Protein AF-A0A9E6DT79-F1 (afdb_monomer)

Sequence (118 aa):
MSLIQGATGDWEIVMGLEIHAQISSKSKLMSGSSTEFGAEPNTQVSLVDAAMPGMLPVVNEFCYEQAVLTGLGLNAEINFQKRRQTECALLFVIRTYQPHDRHRGCPPSIIVAPQTAT

Radius of gyration: 19.31 Å; Cα contacts (8 Å, |Δi|>4): 151; chains: 1; bounding box: 50×31×51 Å

Mean predicted aligned error: 11.09 Å

Foldseek 3Di:
DDFDQDPVGTDDDDDKDWDFDDDPDQAAAFDRFGPDPDDDPPPRDDCVNVVPPPDGTDGDPVLVVVLVVVCVVVVADDDPDDDPDPQAPQGQTQTFDDVVCVVVPDPGHRYRDRDRDD

Structure (mmCIF, N/CA/C/O backbone):
data_AF-A0A9E6DT79-F1
#
_entry.id   AF-A0A9E6DT79-F1
#
loop_
_atom_site.group_PDB
_atom_site.id
_atom_site.type_symbol
_atom_site.label_atom_id
_atom_site.label_alt_id
_atom_site.label_comp_id
_atom_site.label_asym_id
_atom_site.label_entity_id
_atom_site.label_seq_id
_atom_site.pdbx_PDB_ins_code
_atom_site.Cartn_x
_atom_site.Cartn_y
_atom_site.Cartn_z
_atom_site.occupancy
_atom_site.B_iso_or_equiv
_atom_site.auth_seq_id
_atom_site.auth_comp_id
_atom_site.auth_asym_id
_atom_site.auth_atom_id
_atom_site.pdbx_PDB_model_num
ATOM 1 N N . MET A 1 1 ? -19.697 12.090 24.835 1.00 55.28 1 MET A N 1
ATOM 2 C CA . MET A 1 1 ? -20.077 10.761 24.315 1.00 55.28 1 MET A CA 1
ATOM 3 C C . MET A 1 1 ? -21.592 10.766 24.167 1.00 55.28 1 MET A C 1
ATOM 5 O O . MET A 1 1 ? -22.266 10.804 25.186 1.00 55.28 1 MET A O 1
ATOM 9 N N . SER A 1 2 ? -22.138 10.895 22.956 1.00 58.91 2 SER A N 1
ATOM 10 C CA . SER A 1 2 ? -23.595 10.959 22.764 1.00 58.91 2 SER A CA 1
ATOM 11 C C . SER A 1 2 ? -24.164 9.543 22.713 1.00 58.91 2 SER A C 1
ATOM 13 O O . SER A 1 2 ? -23.967 8.841 21.722 1.00 58.91 2 SER A O 1
ATOM 15 N N . LEU A 1 3 ? -24.823 9.121 23.790 1.00 75.56 3 LEU A N 1
ATOM 16 C CA . LEU A 1 3 ? -25.623 7.898 23.808 1.00 75.56 3 LEU A CA 1
ATOM 17 C C . LEU A 1 3 ? -26.839 8.091 22.896 1.00 75.56 3 LEU A C 1
ATOM 19 O O . LEU A 1 3 ? -27.468 9.150 22.919 1.00 75.56 3 LEU A O 1
ATOM 23 N N . ILE A 1 4 ? -27.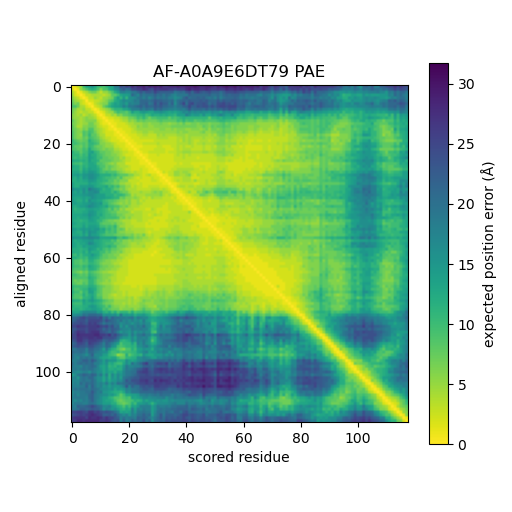143 7.088 22.078 1.00 83.31 4 ILE A N 1
ATOM 24 C CA . ILE A 1 4 ? -28.314 7.095 21.201 1.00 83.31 4 ILE A CA 1
ATOM 25 C C . ILE A 1 4 ? -29.409 6.295 21.894 1.00 83.31 4 ILE A C 1
ATOM 27 O O . ILE A 1 4 ? -29.222 5.117 22.188 1.00 83.31 4 ILE A O 1
ATOM 31 N N . GLN A 1 5 ? -30.561 6.916 22.137 1.00 80.06 5 GLN A N 1
ATOM 32 C CA . GLN A 1 5 ? -31.723 6.203 22.663 1.00 80.06 5 GLN A CA 1
ATOM 33 C C . GLN A 1 5 ? -32.324 5.309 21.579 1.00 80.06 5 GLN A C 1
ATOM 35 O O . GLN A 1 5 ? -32.820 5.787 20.559 1.00 80.06 5 GLN A O 1
ATOM 40 N N . GLY A 1 6 ? -32.272 4.000 21.809 1.00 76.62 6 GLY A N 1
ATOM 41 C CA . GLY A 1 6 ? -32.960 2.997 21.005 1.00 76.62 6 GLY A CA 1
ATOM 42 C C . GLY A 1 6 ? -34.203 2.464 21.714 1.00 76.62 6 GLY A C 1
ATOM 43 O O . GLY A 1 6 ? -34.440 2.728 22.890 1.00 76.62 6 GLY A O 1
ATOM 44 N N . ALA A 1 7 ? -34.993 1.657 21.005 1.00 72.38 7 ALA A N 1
ATOM 45 C CA . ALA A 1 7 ? -36.264 1.124 21.511 1.00 72.38 7 ALA A CA 1
ATOM 46 C C . ALA A 1 7 ? -36.131 0.236 22.768 1.00 72.38 7 ALA A C 1
ATOM 48 O O . ALA A 1 7 ? -37.099 0.051 23.498 1.00 72.38 7 ALA A O 1
ATOM 49 N N . THR A 1 8 ? -34.945 -0.317 23.020 1.00 79.56 8 THR A N 1
ATOM 50 C CA . THR A 1 8 ? -34.654 -1.234 24.135 1.00 79.56 8 THR A CA 1
ATOM 51 C C . THR A 1 8 ? -33.683 -0.662 25.175 1.00 79.56 8 THR A C 1
ATOM 53 O O . THR A 1 8 ? -33.338 -1.376 26.112 1.00 79.56 8 THR A O 1
ATOM 56 N N . GLY A 1 9 ? -33.224 0.589 25.032 1.00 82.19 9 GLY A N 1
ATOM 57 C CA . GLY A 1 9 ? -32.274 1.221 25.957 1.00 82.19 9 GLY A CA 1
ATOM 58 C C . GLY A 1 9 ? -31.288 2.170 25.276 1.00 82.19 9 GLY A C 1
ATOM 59 O O . GLY A 1 9 ? -31.418 2.473 24.089 1.00 82.19 9 GLY A O 1
ATOM 60 N N . ASP A 1 10 ? -30.298 2.629 26.036 1.00 85.31 10 ASP A N 1
ATOM 61 C CA . ASP A 1 10 ? -29.227 3.494 25.541 1.00 85.31 10 ASP A CA 1
ATOM 62 C C . ASP A 1 10 ? -28.167 2.671 24.793 1.00 85.31 10 ASP A C 1
ATOM 64 O O . ASP A 1 10 ? -27.659 1.674 25.308 1.00 85.31 10 ASP A O 1
ATOM 68 N N . TRP A 1 11 ? -27.819 3.098 23.579 1.00 81.06 11 TRP A N 1
ATOM 69 C CA . TRP A 1 11 ? -26.850 2.434 22.708 1.00 81.06 11 TRP A CA 1
ATOM 70 C C . TRP A 1 11 ? -25.643 3.324 22.418 1.00 81.06 11 TRP A C 1
ATOM 72 O O . TRP A 1 11 ? -25.741 4.551 22.334 1.00 81.06 11 TRP A O 1
ATOM 82 N N . GLU A 1 12 ? -24.498 2.681 22.203 1.00 76.75 12 GLU A N 1
ATOM 83 C CA . GLU A 1 12 ? -23.257 3.327 21.792 1.00 76.75 12 GLU A CA 1
ATOM 84 C C . GLU A 1 12 ? -22.831 2.815 20.409 1.00 76.75 12 GLU A C 1
ATOM 86 O O . GLU A 1 12 ? -22.766 1.607 20.183 1.00 76.75 12 GLU A O 1
ATOM 91 N N . ILE A 1 13 ? -22.521 3.726 19.481 1.00 77.94 13 ILE A N 1
ATOM 92 C CA . ILE A 1 13 ? -21.964 3.359 18.174 1.00 77.94 13 ILE A CA 1
ATOM 93 C C . ILE A 1 13 ? -20.449 3.218 18.296 1.00 77.94 13 ILE A C 1
ATOM 95 O O . ILE A 1 13 ? -19.759 4.164 18.673 1.00 77.94 13 ILE A O 1
ATOM 99 N N . VAL A 1 14 ? -19.928 2.059 17.889 1.00 77.56 14 VAL A N 1
ATOM 100 C CA . VAL A 1 14 ? -18.489 1.812 17.765 1.00 77.56 14 VAL A CA 1
ATOM 101 C C . VAL A 1 14 ? -18.168 1.479 16.312 1.00 77.56 14 VAL A C 1
ATOM 103 O O . VAL A 1 14 ? -18.671 0.493 15.781 1.00 77.56 14 VAL A O 1
ATOM 106 N N . MET A 1 15 ? -17.334 2.300 15.670 1.00 78.38 15 MET A N 1
ATOM 107 C CA . MET A 1 15 ? -16.882 2.095 14.291 1.00 78.38 15 MET A CA 1
ATOM 108 C C . MET A 1 15 ? -15.359 1.992 14.240 1.00 78.38 15 MET A C 1
ATOM 110 O O . MET A 1 15 ? -14.664 2.768 14.893 1.00 78.38 15 MET A O 1
ATOM 114 N N . GLY A 1 16 ? -14.859 1.048 13.446 1.00 80.00 16 GLY A N 1
ATOM 115 C CA . GLY A 1 16 ? -13.455 0.957 13.053 1.00 80.00 16 GLY A CA 1
ATOM 116 C C . GLY A 1 16 ? -13.333 1.229 11.557 1.00 80.00 16 GLY A C 1
ATOM 117 O O . GLY A 1 16 ? -14.180 0.782 10.783 1.00 80.00 16 GLY A O 1
ATOM 118 N N . LEU A 1 17 ? -12.304 1.973 11.158 1.00 77.00 17 LEU A N 1
ATOM 119 C CA . LEU A 1 17 ? -11.996 2.250 9.759 1.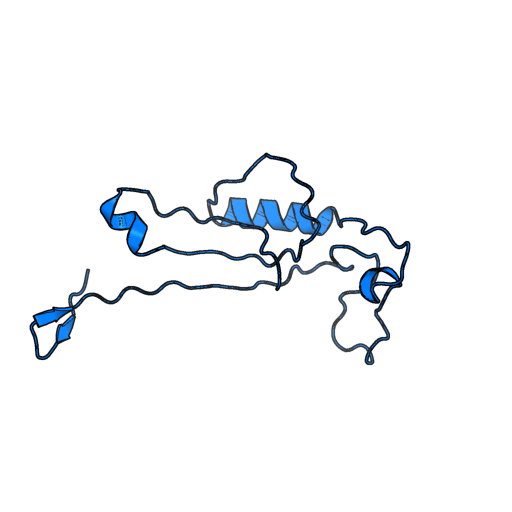00 77.00 17 LEU A CA 1
ATOM 120 C C . LEU A 1 17 ? -10.728 1.501 9.359 1.00 77.00 17 LEU A C 1
ATOM 122 O O . LEU A 1 17 ? -9.771 1.421 10.130 1.00 77.00 17 LEU A O 1
ATOM 126 N N . GLU A 1 18 ? -10.736 0.982 8.136 1.00 78.75 18 GLU A N 1
ATOM 127 C CA . GLU A 1 18 ? -9.558 0.461 7.457 1.00 78.75 18 GLU A CA 1
ATOM 128 C C . GLU A 1 18 ? -9.365 1.277 6.183 1.00 78.75 18 GLU A C 1
ATOM 130 O O . GLU A 1 18 ?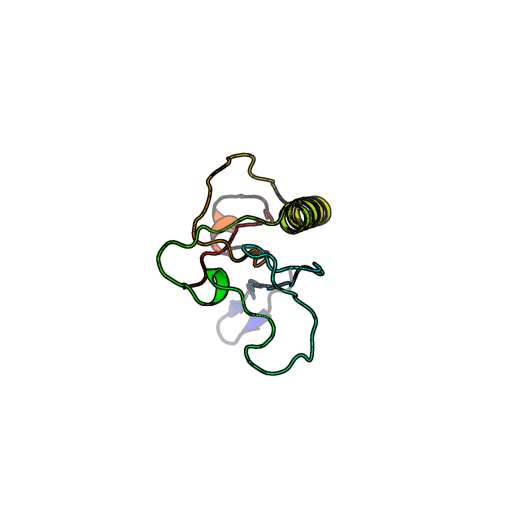 -10.220 1.297 5.299 1.00 78.75 18 GLU A O 1
ATOM 135 N N . ILE A 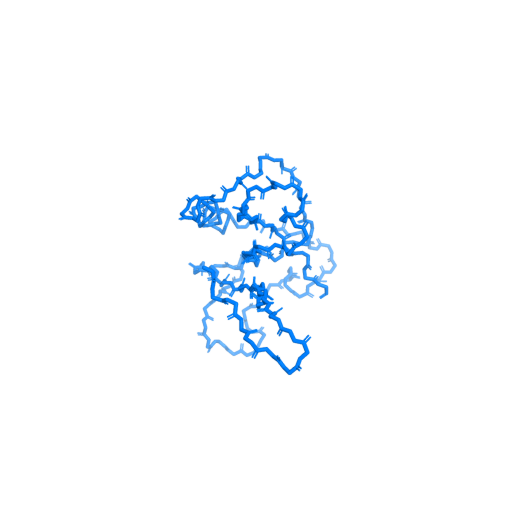1 19 ? -8.265 2.021 6.138 1.00 78.19 19 ILE A N 1
ATOM 136 C CA . ILE A 1 19 ? -7.938 2.921 5.035 1.00 78.19 19 ILE A CA 1
ATOM 137 C C . ILE A 1 19 ? -6.785 2.289 4.277 1.00 78.19 19 ILE A C 1
ATOM 139 O O . ILE A 1 19 ? -5.828 1.852 4.901 1.00 78.19 19 ILE A O 1
ATOM 143 N N . HIS A 1 20 ? -6.861 2.248 2.951 1.00 79.75 20 HIS A N 1
ATOM 144 C CA . HIS A 1 20 ? -5.763 1.824 2.086 1.00 79.75 20 HIS A CA 1
ATOM 145 C C . HIS A 1 20 ? -5.276 3.042 1.301 1.00 79.75 20 HIS A C 1
ATOM 147 O O . HIS A 1 20 ? -6.039 3.636 0.542 1.00 79.75 20 HIS A O 1
ATOM 153 N N . ALA A 1 21 ? -4.018 3.435 1.503 1.00 80.69 21 ALA A N 1
ATOM 154 C CA . ALA A 1 21 ? -3.406 4.576 0.826 1.00 80.69 21 ALA A CA 1
ATOM 155 C C . ALA A 1 21 ? -2.256 4.114 -0.076 1.00 80.69 21 ALA A C 1
ATOM 157 O O . ALA A 1 21 ? -1.373 3.377 0.364 1.00 80.69 21 ALA A O 1
ATOM 158 N N . GLN A 1 22 ? -2.264 4.558 -1.334 1.00 82.75 22 GLN A N 1
ATOM 159 C CA . GLN A 1 22 ? -1.204 4.261 -2.293 1.00 82.75 22 GLN A CA 1
ATOM 160 C C . GLN A 1 22 ? -0.060 5.269 -2.152 1.00 82.75 22 GLN A C 1
ATOM 162 O O . GLN A 1 22 ? -0.274 6.480 -2.156 1.00 82.75 22 GLN A O 1
ATOM 167 N N . ILE A 1 23 ? 1.171 4.765 -2.069 1.00 84.94 23 ILE A N 1
ATOM 168 C CA . ILE A 1 23 ? 2.370 5.604 -2.044 1.00 84.94 23 ILE A CA 1
ATOM 169 C C . ILE A 1 23 ? 2.622 6.157 -3.450 1.00 84.94 23 ILE A C 1
ATOM 171 O O . ILE A 1 23 ? 2.661 5.406 -4.424 1.00 84.94 23 ILE A O 1
ATOM 175 N N . SER A 1 24 ? 2.849 7.468 -3.547 1.00 87.44 24 SER A N 1
ATOM 176 C CA . SER A 1 24 ? 3.233 8.144 -4.792 1.00 87.44 24 SER A CA 1
ATOM 177 C C . SER A 1 24 ? 4.712 7.896 -5.127 1.00 87.44 24 SER A C 1
ATOM 179 O O . SER A 1 24 ? 5.540 8.807 -5.075 1.00 87.44 24 SER A O 1
ATOM 181 N N . SER A 1 25 ? 5.066 6.650 -5.435 1.00 86.56 25 SER A N 1
ATOM 182 C CA . SER A 1 25 ? 6.390 6.257 -5.928 1.00 86.56 25 SER A CA 1
ATOM 183 C C . SER A 1 25 ? 6.439 6.268 -7.460 1.00 86.56 25 SER A C 1
ATOM 185 O O . SER A 1 25 ? 5.404 6.328 -8.118 1.00 86.56 25 SER A O 1
ATOM 187 N N . LYS A 1 26 ? 7.649 6.219 -8.036 1.00 88.75 26 LYS A N 1
ATOM 188 C CA . LYS A 1 26 ? 7.865 6.035 -9.488 1.00 88.75 26 LYS A CA 1
ATOM 189 C C . LYS A 1 26 ? 7.890 4.565 -9.909 1.00 88.75 26 LYS A C 1
ATOM 191 O O . LYS A 1 26 ? 7.689 4.258 -11.078 1.00 88.75 26 LYS A O 1
ATOM 196 N N . SER A 1 27 ? 8.205 3.681 -8.967 1.00 89.44 27 SER A N 1
ATOM 197 C CA . SER A 1 27 ? 8.290 2.242 -9.177 1.00 89.44 27 SER A CA 1
ATOM 198 C C . SER A 1 27 ? 7.521 1.484 -8.104 1.00 89.44 27 SER A C 1
ATOM 200 O O . SER A 1 27 ? 7.290 2.001 -7.004 1.00 89.44 27 SER A O 1
ATOM 202 N N . LYS A 1 28 ? 7.131 0.250 -8.419 1.00 87.88 28 LYS A N 1
ATOM 203 C CA . LYS A 1 28 ? 6.425 -0.644 -7.500 1.00 87.88 28 LYS A CA 1
ATOM 204 C C . LYS A 1 28 ? 7.288 -0.994 -6.284 1.00 87.88 28 LYS A C 1
ATOM 206 O O . LYS A 1 28 ? 8.482 -0.705 -6.211 1.00 87.88 28 LYS A O 1
ATOM 211 N N . LEU A 1 29 ? 6.656 -1.613 -5.292 1.00 84.06 29 LEU A N 1
ATOM 212 C CA . LEU A 1 29 ? 7.297 -1.906 -4.015 1.00 84.06 29 LEU A CA 1
ATOM 213 C C . LEU A 1 29 ? 8.394 -2.970 -4.114 1.00 84.06 29 LEU A C 1
ATOM 215 O O . LEU A 1 29 ? 9.408 -2.840 -3.441 1.00 84.06 29 LEU A O 1
ATOM 219 N N . MET A 1 30 ? 8.165 -4.018 -4.909 1.00 85.00 30 MET A N 1
ATOM 220 C CA . MET A 1 30 ? 9.034 -5.202 -4.991 1.00 85.00 30 MET A CA 1
ATOM 221 C C . MET A 1 30 ? 9.732 -5.360 -6.343 1.00 85.00 30 MET A C 1
ATOM 223 O O . MET A 1 30 ? 10.464 -6.328 -6.561 1.00 85.00 30 MET A O 1
ATOM 227 N N . SER A 1 31 ? 9.492 -4.422 -7.259 1.00 84.50 31 SER A N 1
ATOM 228 C CA . SER A 1 31 ? 10.008 -4.454 -8.618 1.00 84.50 31 SER A CA 1
ATOM 229 C C . SER A 1 31 ? 10.274 -3.047 -9.152 1.00 84.50 31 SER A C 1
ATOM 231 O O . SER A 1 31 ? 9.718 -2.056 -8.682 1.00 84.50 31 SER A O 1
ATOM 233 N N . GLY A 1 32 ? 11.132 -2.958 -10.169 1.00 85.88 32 GLY A N 1
ATOM 234 C CA . GLY A 1 32 ? 11.465 -1.697 -10.839 1.00 85.88 32 GLY A CA 1
ATOM 235 C C . GLY A 1 32 ? 10.410 -1.198 -11.833 1.00 85.88 32 GLY A C 1
ATOM 236 O O . GLY A 1 32 ? 10.675 -0.232 -12.541 1.00 85.88 32 GLY A O 1
ATOM 237 N N . SER A 1 33 ? 9.247 -1.847 -11.936 1.00 88.62 33 SER A N 1
ATOM 238 C CA . SER A 1 33 ? 8.195 -1.458 -12.882 1.00 88.62 33 SER A CA 1
ATOM 239 C C . SER A 1 33 ? 7.514 -0.156 -12.481 1.00 88.62 33 SER A C 1
ATOM 241 O O . SER A 1 33 ? 7.362 0.112 -11.291 1.00 88.62 33 SER A O 1
ATOM 243 N N . SER A 1 34 ? 7.080 0.623 -13.476 1.00 88.81 34 SER A N 1
ATOM 244 C CA . SER A 1 34 ? 6.385 1.899 -13.267 1.00 88.81 34 SER A CA 1
ATOM 245 C C . SER A 1 34 ? 5.063 1.728 -12.508 1.00 88.81 34 SER A C 1
ATOM 247 O O . SER A 1 34 ? 4.405 0.689 -12.596 1.00 88.81 34 SER A O 1
ATOM 249 N N . THR A 1 35 ? 4.699 2.766 -11.763 1.00 86.56 35 THR A N 1
ATOM 250 C CA . THR A 1 35 ? 3.415 2.960 -11.060 1.00 86.56 35 THR A CA 1
ATOM 251 C C . THR A 1 35 ? 2.558 4.050 -11.714 1.00 86.56 35 THR A C 1
ATOM 253 O O . THR A 1 35 ? 1.569 4.494 -11.133 1.00 86.56 35 THR A O 1
ATOM 256 N N . GLU A 1 36 ? 2.943 4.519 -12.902 1.00 89.12 36 GLU A N 1
ATOM 257 C CA . GLU A 1 36 ? 2.252 5.581 -13.630 1.00 89.12 36 GLU A CA 1
ATOM 258 C C . GLU A 1 36 ? 0.849 5.148 -14.073 1.00 89.12 36 GLU A C 1
ATOM 260 O O . GLU A 1 36 ? 0.657 4.100 -14.688 1.00 89.12 36 GLU A O 1
ATOM 265 N N . PHE A 1 37 ? -0.145 5.976 -13.770 1.00 85.19 37 PHE A N 1
ATOM 266 C CA . PHE A 1 37 ? -1.534 5.699 -14.109 1.00 85.19 37 PHE A CA 1
ATOM 267 C C . PHE A 1 37 ? -1.800 5.855 -15.615 1.00 85.19 37 PHE A C 1
ATOM 269 O O . PHE A 1 37 ? -1.283 6.770 -16.250 1.00 85.19 37 PHE A 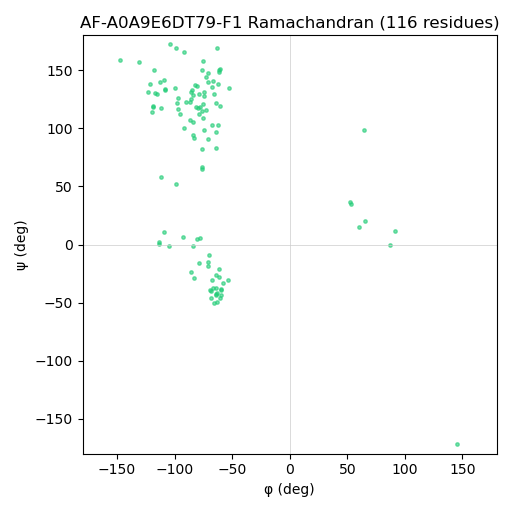O 1
ATOM 276 N N . GLY A 1 38 ? -2.675 5.009 -16.167 1.00 86.06 38 GLY A N 1
ATOM 277 C CA . GLY A 1 38 ? -3.182 5.154 -17.539 1.00 86.06 38 GLY A CA 1
ATOM 278 C C . GLY A 1 38 ? -2.388 4.423 -18.623 1.00 86.06 38 GLY A C 1
ATOM 279 O O . GLY A 1 38 ? -2.623 4.665 -19.803 1.00 86.06 38 GLY A O 1
ATOM 280 N N . ALA A 1 39 ? -1.467 3.532 -18.256 1.00 87.50 39 ALA A N 1
ATOM 281 C CA . ALA A 1 39 ? -0.803 2.670 -19.225 1.00 87.50 39 ALA A CA 1
ATOM 282 C C . ALA A 1 39 ? -1.708 1.525 -19.707 1.00 87.50 39 ALA A C 1
ATOM 284 O O . ALA A 1 39 ? -2.645 1.108 -19.023 1.00 87.50 39 ALA A O 1
ATOM 285 N N . GLU A 1 40 ? -1.383 0.989 -20.882 1.00 93.00 40 GLU A N 1
ATOM 286 C CA . GLU A 1 40 ? -2.082 -0.156 -21.463 1.00 93.00 40 GLU A CA 1
ATOM 287 C C . GLU A 1 40 ? -1.977 -1.403 -20.560 1.00 93.00 40 GLU A C 1
ATOM 289 O O . GLU A 1 40 ? -0.969 -1.582 -19.857 1.00 93.00 40 GLU A O 1
ATOM 294 N N . PRO A 1 41 ? -2.971 -2.308 -20.586 1.00 87.31 41 PRO A N 1
ATOM 295 C CA . PRO A 1 41 ? -2.968 -3.507 -19.757 1.00 87.31 41 PRO A CA 1
ATOM 296 C C . PRO A 1 41 ? -1.679 -4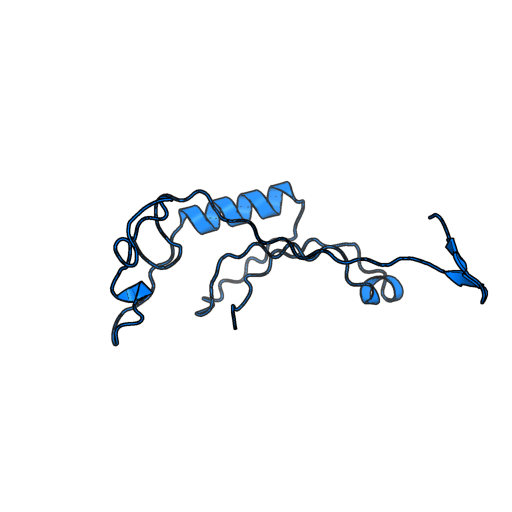.327 -19.906 1.00 87.31 41 PRO A C 1
ATOM 298 O O . PRO A 1 41 ? -1.209 -4.583 -21.012 1.00 87.31 41 PRO A O 1
ATOM 301 N N . ASN A 1 42 ? -1.114 -4.768 -18.779 1.00 87.50 42 ASN A N 1
ATOM 302 C CA . ASN A 1 42 ? 0.104 -5.589 -18.704 1.00 87.50 42 ASN A CA 1
ATOM 303 C C . ASN A 1 42 ? 1.381 -4.968 -19.310 1.00 87.50 42 ASN A C 1
ATOM 305 O O . ASN A 1 42 ? 2.371 -5.676 -19.484 1.00 87.50 42 ASN A O 1
ATOM 309 N N . THR A 1 43 ? 1.414 -3.660 -19.586 1.00 87.81 43 THR A N 1
ATOM 310 C CA . THR A 1 43 ? 2.630 -3.003 -20.111 1.00 87.81 43 THR A CA 1
ATOM 311 C C . THR A 1 43 ? 3.633 -2.614 -19.029 1.00 87.81 43 THR A C 1
ATOM 313 O O . THR A 1 43 ? 4.838 -2.613 -19.263 1.00 87.81 43 THR A O 1
ATOM 316 N N . GLN A 1 44 ? 3.161 -2.343 -17.814 1.00 87.31 44 GLN A N 1
ATOM 317 C CA . GLN A 1 44 ? 3.998 -1.972 -16.673 1.00 87.31 44 GLN A CA 1
ATOM 318 C C . GLN A 1 44 ? 4.256 -3.176 -15.761 1.00 87.31 44 GLN A C 1
ATOM 320 O O . GLN A 1 44 ? 3.998 -3.124 -14.561 1.00 87.31 44 GLN A O 1
ATOM 325 N N . VAL A 1 45 ? 4.717 -4.295 -16.316 1.00 88.38 45 VAL A N 1
ATOM 326 C CA . VAL A 1 45 ? 4.897 -5.563 -15.590 1.00 88.38 45 VAL A CA 1
ATOM 327 C C . VAL A 1 45 ? 6.344 -6.024 -15.718 1.00 88.38 45 VAL A C 1
ATOM 329 O O . VAL A 1 45 ? 6.911 -6.029 -16.806 1.00 88.38 45 VAL A O 1
ATOM 332 N N . SER A 1 46 ? 6.960 -6.391 -14.597 1.00 87.69 46 SER A N 1
ATOM 333 C CA . SER A 1 46 ? 8.256 -7.077 -14.567 1.00 87.69 46 SER A CA 1
ATOM 334 C C . SER A 1 46 ? 8.071 -8.583 -14.392 1.00 87.69 46 SER A C 1
ATOM 336 O O . SER A 1 46 ? 6.998 -9.060 -14.035 1.00 87.69 46 SER A O 1
ATOM 338 N N . LEU A 1 47 ? 9.147 -9.350 -14.567 1.00 89.19 47 LEU A N 1
ATOM 339 C CA . LEU A 1 47 ? 9.137 -10.793 -14.303 1.00 89.19 47 LEU A CA 1
ATOM 340 C C . LEU A 1 47 ? 8.821 -11.119 -12.832 1.00 89.19 47 LEU A C 1
ATOM 342 O O . LEU A 1 47 ? 8.241 -12.164 -12.551 1.00 89.19 47 LEU A O 1
ATOM 346 N N . VAL A 1 48 ? 9.164 -10.209 -11.912 1.00 87.38 48 VAL A N 1
ATOM 347 C CA . VAL A 1 48 ? 8.799 -10.300 -10.491 1.00 87.38 48 VAL A CA 1
ATOM 348 C C . VAL A 1 48 ? 7.289 -10.117 -10.319 1.00 87.38 48 VAL A C 1
ATOM 350 O O . VAL A 1 48 ? 6.654 -10.920 -9.645 1.00 87.38 48 VAL A O 1
ATOM 353 N N . ASP A 1 49 ? 6.696 -9.113 -10.973 1.00 85.69 49 ASP A N 1
ATOM 354 C CA . ASP A 1 49 ? 5.248 -8.859 -10.905 1.00 85.69 49 ASP A CA 1
ATOM 355 C C . ASP A 1 49 ? 4.425 -9.969 -11.570 1.00 85.69 49 ASP A C 1
ATOM 357 O O . ASP A 1 49 ? 3.304 -10.248 -11.158 1.00 85.69 49 ASP A O 1
ATOM 361 N N . ALA A 1 50 ? 4.988 -10.604 -12.599 1.00 88.69 50 ALA A N 1
ATOM 362 C CA . ALA A 1 50 ? 4.404 -11.757 -13.277 1.00 88.69 50 ALA A CA 1
ATOM 363 C C . ALA A 1 50 ? 4.637 -13.082 -12.526 1.00 88.69 50 ALA A C 1
ATOM 365 O O . ALA A 1 50 ? 4.293 -14.138 -13.053 1.00 88.69 50 ALA A O 1
ATOM 366 N N . ALA A 1 51 ? 5.244 -13.040 -11.332 1.00 87.75 51 ALA A N 1
ATOM 367 C CA . ALA A 1 51 ? 5.548 -14.203 -10.499 1.00 87.75 51 ALA A CA 1
ATOM 368 C C . ALA A 1 51 ? 6.320 -15.316 -11.239 1.00 87.75 51 ALA A C 1
ATOM 370 O O . ALA A 1 51 ? 6.104 -16.508 -11.009 1.00 87.75 51 ALA A O 1
ATOM 371 N N . MET A 1 52 ? 7.230 -14.936 -12.141 1.00 91.19 52 MET A N 1
ATOM 372 C CA . MET A 1 52 ? 8.025 -15.902 -12.896 1.00 91.19 52 MET A CA 1
ATOM 373 C C . MET A 1 52 ? 8.977 -16.669 -11.964 1.00 91.19 52 MET A C 1
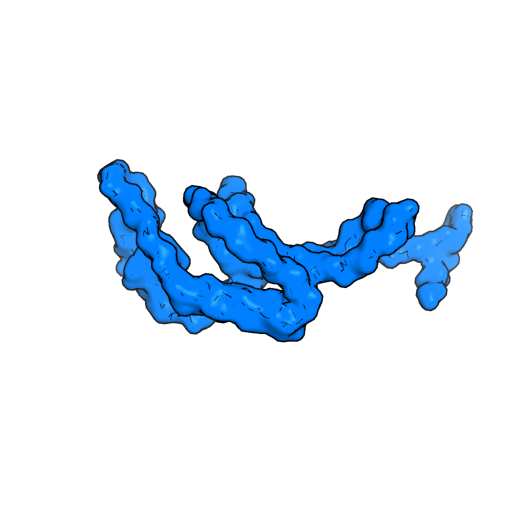ATOM 375 O O . MET A 1 52 ? 9.576 -16.077 -11.059 1.00 91.19 52 MET A O 1
ATOM 379 N N . PRO A 1 53 ? 9.157 -17.984 -12.177 1.00 90.88 53 PRO A N 1
ATOM 380 C CA . PRO A 1 53 ? 9.984 -18.805 -11.303 1.00 90.88 53 PRO A CA 1
ATOM 381 C C . PRO A 1 53 ? 11.444 -18.332 -11.314 1.00 90.88 53 PRO A C 1
ATOM 383 O O . PRO A 1 53 ? 12.005 -18.020 -12.363 1.00 90.88 53 PRO A O 1
ATOM 386 N N . GLY A 1 54 ? 12.067 -18.302 -10.134 1.00 90.19 54 GLY A N 1
ATOM 387 C CA . GLY A 1 54 ? 13.468 -17.894 -9.961 1.00 90.19 54 GLY A CA 1
ATOM 388 C C . GLY A 1 54 ? 13.689 -16.388 -9.781 1.00 90.19 54 GLY A C 1
ATOM 389 O O . GLY A 1 54 ? 14.829 -15.967 -9.595 1.00 90.19 54 GLY A O 1
ATOM 390 N N . MET A 1 55 ? 12.628 -15.580 -9.794 1.00 87.19 55 MET A N 1
ATOM 391 C CA . MET A 1 55 ? 12.715 -14.144 -9.536 1.00 87.19 55 MET A CA 1
ATOM 392 C C . MET A 1 55 ? 12.732 -13.851 -8.034 1.00 87.19 55 MET A C 1
ATOM 394 O O . MET A 1 55 ? 11.967 -14.432 -7.266 1.00 87.19 55 MET A O 1
ATOM 398 N N . LEU A 1 56 ? 13.598 -12.927 -7.613 1.00 88.12 56 LEU A N 1
ATOM 399 C CA . LEU A 1 56 ? 13.684 -12.467 -6.227 1.00 88.12 56 LEU A CA 1
ATOM 400 C C . LEU A 1 56 ? 13.139 -11.036 -6.117 1.00 88.12 56 LEU A C 1
ATOM 402 O O . LEU A 1 56 ? 13.520 -10.190 -6.930 1.00 88.12 56 LEU A O 1
ATOM 406 N N . PRO A 1 57 ? 12.278 -10.739 -5.127 1.00 84.31 57 PRO A N 1
ATOM 407 C CA . PRO A 1 57 ? 11.762 -9.393 -4.924 1.00 84.31 57 PRO A CA 1
ATOM 408 C C . PRO A 1 57 ? 12.860 -8.465 -4.394 1.00 84.31 57 PRO A C 1
ATOM 410 O O . PRO A 1 57 ? 13.642 -8.839 -3.515 1.00 84.31 57 PRO A O 1
ATOM 413 N N . VAL A 1 58 ? 12.888 -7.233 -4.902 1.00 84.56 58 VAL A N 1
ATOM 414 C CA . VAL A 1 58 ? 13.801 -6.180 -4.442 1.00 84.56 58 VAL A CA 1
ATOM 415 C C . VAL A 1 58 ? 12.965 -5.035 -3.905 1.00 84.56 58 VAL A C 1
ATOM 417 O O . VAL A 1 58 ? 12.168 -4.456 -4.638 1.00 84.56 58 VAL A O 1
ATOM 420 N N . VAL A 1 59 ? 13.137 -4.720 -2.620 1.00 84.44 59 VAL A N 1
ATOM 421 C CA . VAL A 1 59 ? 12.274 -3.735 -1.971 1.00 84.44 59 VAL A CA 1
ATOM 422 C C . VAL A 1 59 ? 12.703 -2.308 -2.287 1.00 84.44 59 VAL A C 1
ATOM 424 O O . VAL A 1 59 ? 13.884 -1.974 -2.225 1.00 84.44 59 VAL A O 1
ATOM 427 N N . ASN A 1 60 ? 11.724 -1.461 -2.578 1.00 85.75 60 ASN A N 1
ATOM 428 C CA . ASN A 1 60 ? 11.907 -0.045 -2.839 1.00 85.75 60 ASN A CA 1
ATOM 429 C C . ASN A 1 60 ? 12.071 0.749 -1.530 1.00 85.75 60 ASN A C 1
ATOM 431 O O . ASN A 1 60 ? 11.119 0.900 -0.760 1.00 85.75 60 ASN A O 1
ATOM 435 N N . GLU A 1 61 ? 13.269 1.291 -1.301 1.00 87.12 61 GLU A N 1
ATOM 436 C CA . GLU A 1 61 ? 13.614 2.081 -0.108 1.00 87.12 61 GLU A CA 1
ATOM 437 C C . GLU A 1 61 ? 12.732 3.326 0.049 1.00 87.12 61 GLU A C 1
ATOM 439 O O . GLU A 1 61 ? 12.261 3.607 1.149 1.00 87.12 61 GLU A O 1
ATOM 444 N N . PHE A 1 62 ? 12.396 4.005 -1.054 1.00 87.56 62 PHE A N 1
ATOM 445 C CA . PHE A 1 62 ? 11.525 5.183 -1.026 1.00 87.56 62 PHE A CA 1
ATOM 446 C C . PHE A 1 62 ? 10.138 4.854 -0.458 1.00 87.56 62 PHE A C 1
ATOM 448 O O . PHE A 1 62 ? 9.571 5.631 0.308 1.00 87.56 62 PHE A O 1
ATOM 455 N N . CYS A 1 63 ? 9.593 3.680 -0.793 1.00 83.88 63 CYS A N 1
ATOM 456 C CA . CYS A 1 63 ? 8.304 3.252 -0.254 1.00 83.88 63 CYS A CA 1
ATOM 457 C C . CYS A 1 63 ? 8.373 3.049 1.266 1.00 83.88 63 CYS A C 1
ATOM 459 O O . CYS A 1 63 ? 7.433 3.412 1.966 1.00 83.88 63 CYS A O 1
ATOM 461 N N . TYR A 1 64 ? 9.485 2.529 1.794 1.00 82.81 64 TYR A N 1
ATOM 462 C CA . TYR A 1 64 ? 9.690 2.415 3.240 1.00 82.81 64 TYR A CA 1
ATOM 463 C C . TYR A 1 64 ? 9.868 3.769 3.929 1.00 82.81 64 TYR A C 1
ATOM 465 O O . TYR A 1 64 ? 9.351 3.965 5.026 1.00 82.81 64 TYR A O 1
ATOM 473 N N . GLU A 1 65 ? 10.570 4.715 3.315 1.00 86.75 65 GLU A N 1
ATOM 474 C CA . GLU A 1 65 ? 10.735 6.052 3.890 1.00 86.75 65 GLU A CA 1
ATOM 475 C C . GLU A 1 65 ? 9.397 6.780 4.006 1.00 86.75 65 GLU A C 1
ATOM 477 O O . GLU A 1 65 ? 9.043 7.252 5.086 1.00 86.75 65 GLU A O 1
ATOM 482 N N . GLN A 1 66 ? 8.608 6.799 2.924 1.00 85.62 66 GLN A N 1
ATOM 483 C CA . GLN A 1 66 ? 7.250 7.352 2.946 1.00 85.62 66 GLN A CA 1
ATOM 484 C C . GLN A 1 66 ? 6.382 6.645 3.981 1.00 85.62 66 GLN A C 1
ATOM 486 O O . GLN A 1 66 ? 5.533 7.269 4.623 1.00 85.62 66 GLN A O 1
ATOM 491 N N . ALA A 1 67 ? 6.636 5.354 4.189 1.00 80.00 67 ALA A N 1
ATOM 492 C CA . ALA A 1 67 ? 5.921 4.584 5.171 1.00 80.00 67 ALA A CA 1
ATOM 493 C C . ALA A 1 67 ? 6.193 5.046 6.609 1.00 80.00 67 ALA A C 1
ATOM 495 O O . ALA A 1 67 ? 5.272 5.322 7.382 1.00 80.00 67 ALA A O 1
ATOM 496 N N . VAL A 1 68 ? 7.469 5.175 6.958 1.00 83.44 68 VAL A N 1
ATOM 497 C CA . VAL A 1 68 ? 7.892 5.654 8.275 1.00 83.44 68 VAL A CA 1
ATOM 498 C C . VAL A 1 68 ? 7.440 7.096 8.493 1.00 83.44 68 VAL A C 1
ATOM 500 O O . VAL A 1 68 ? 6.916 7.407 9.559 1.00 83.44 68 VAL A O 1
ATOM 503 N N . LEU A 1 69 ? 7.564 7.960 7.482 1.00 86.38 69 LEU A N 1
ATOM 504 C CA . LEU A 1 69 ? 7.104 9.350 7.548 1.00 86.38 69 LEU A CA 1
ATOM 505 C C . LEU A 1 69 ? 5.599 9.444 7.810 1.00 86.38 69 LEU A C 1
ATOM 507 O O . LEU A 1 69 ? 5.174 10.223 8.661 1.00 86.38 69 LEU A O 1
ATOM 511 N N . THR A 1 70 ? 4.800 8.621 7.130 1.00 84.12 70 THR A N 1
ATOM 512 C CA . THR A 1 70 ? 3.348 8.566 7.344 1.00 84.12 70 THR A CA 1
ATOM 513 C C . THR A 1 70 ? 3.024 8.081 8.756 1.00 84.12 70 THR A C 1
ATOM 515 O O . THR A 1 70 ? 2.191 8.678 9.432 1.00 84.12 70 THR A O 1
ATOM 518 N N . GLY A 1 71 ? 3.719 7.049 9.246 1.00 81.62 71 GLY A N 1
ATOM 519 C CA . GLY A 1 71 ? 3.565 6.576 10.622 1.00 81.62 71 GLY A CA 1
ATOM 520 C C . GLY A 1 71 ? 3.905 7.649 11.661 1.00 81.62 71 GLY A C 1
ATOM 521 O O . GLY A 1 71 ? 3.116 7.887 12.572 1.00 81.62 71 GLY A O 1
ATOM 522 N N . LEU A 1 72 ? 5.024 8.359 11.489 1.00 84.62 72 LEU A N 1
ATOM 523 C CA . LEU A 1 72 ? 5.413 9.470 12.364 1.00 84.62 72 LEU A CA 1
ATOM 524 C C . LEU A 1 72 ? 4.400 10.624 12.312 1.00 84.62 72 LEU A C 1
ATOM 526 O O . LEU A 1 72 ? 4.031 11.155 13.356 1.00 84.62 72 LEU A O 1
ATOM 530 N N . GLY A 1 73 ? 3.899 10.976 11.123 1.00 85.06 73 GLY A N 1
ATOM 531 C CA . GLY A 1 73 ? 2.869 12.006 10.950 1.00 85.06 73 GLY A CA 1
ATOM 532 C C . GLY A 1 73 ? 1.530 11.655 11.611 1.00 85.06 73 GLY A C 1
ATOM 533 O O . GLY A 1 73 ? 0.790 12.548 12.017 1.00 85.06 73 GLY A O 1
ATOM 534 N N . LEU A 1 74 ? 1.240 10.362 11.766 1.00 83.94 74 LEU A N 1
ATOM 535 C CA . LEU A 1 74 ? 0.051 9.844 12.442 1.00 83.94 74 LEU A CA 1
ATOM 536 C C . LEU A 1 74 ? 0.271 9.553 13.937 1.00 83.94 74 LEU A C 1
ATOM 538 O O . LEU A 1 74 ? -0.627 9.011 14.573 1.00 83.94 74 LEU A O 1
ATOM 542 N N . ASN A 1 75 ? 1.430 9.895 14.515 1.00 81.94 75 ASN A N 1
ATOM 543 C CA . ASN A 1 75 ? 1.813 9.514 15.885 1.00 81.94 75 ASN A CA 1
ATOM 544 C C . ASN A 1 75 ? 1.708 7.995 16.147 1.00 81.94 75 ASN A C 1
ATOM 546 O O . ASN A 1 75 ? 1.335 7.561 17.239 1.00 81.94 75 ASN A O 1
ATOM 550 N N . ALA A 1 76 ? 2.008 7.184 15.133 1.00 74.56 76 ALA A N 1
ATOM 551 C CA . ALA A 1 76 ? 2.025 5.733 15.233 1.00 74.56 76 ALA A CA 1
ATOM 552 C C . ALA A 1 76 ? 3.284 5.235 15.957 1.00 74.56 76 ALA A C 1
ATOM 554 O O . ALA A 1 76 ? 4.363 5.823 15.849 1.00 74.56 76 ALA A O 1
ATOM 555 N N . GLU A 1 77 ? 3.171 4.097 16.640 1.00 74.19 77 GLU A N 1
ATOM 556 C CA . GLU A 1 77 ? 4.335 3.397 17.181 1.00 74.19 77 GLU A CA 1
ATOM 557 C C . GLU A 1 77 ? 5.042 2.629 16.054 1.00 74.19 77 GLU A C 1
ATOM 559 O O . GLU A 1 77 ? 4.464 1.738 15.426 1.00 74.19 77 GLU A O 1
ATOM 564 N N . ILE A 1 78 ? 6.299 2.983 15.776 1.00 73.50 78 ILE A N 1
ATOM 565 C CA . ILE A 1 78 ? 7.091 2.341 14.722 1.00 73.50 78 ILE A CA 1
ATOM 566 C C . ILE A 1 78 ? 7.791 1.102 15.277 1.00 73.50 78 ILE A C 1
ATOM 568 O O . ILE A 1 78 ? 8.596 1.179 16.205 1.00 73.50 78 ILE A O 1
ATOM 572 N N . ASN A 1 79 ? 7.536 -0.048 14.657 1.00 72.88 79 ASN A N 1
ATOM 573 C CA . ASN A 1 79 ? 8.225 -1.284 14.998 1.00 72.88 79 ASN A CA 1
ATOM 574 C C . ASN A 1 79 ? 9.602 -1.352 14.313 1.00 72.88 79 ASN A C 1
ATOM 576 O O . ASN A 1 79 ? 9.701 -1.398 13.089 1.00 72.8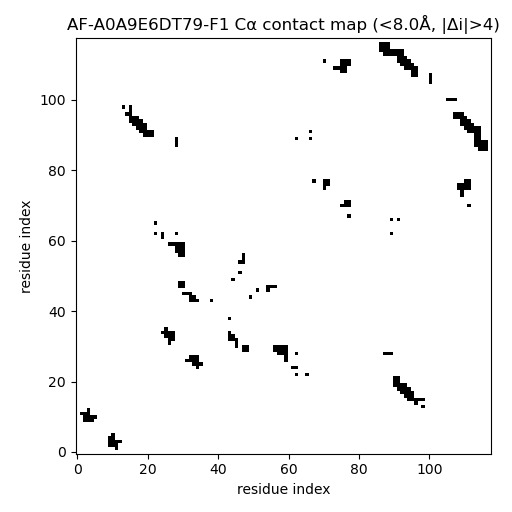8 79 ASN A O 1
ATOM 580 N N . PHE A 1 80 ? 10.670 -1.414 15.110 1.00 68.12 80 PHE A N 1
ATOM 581 C CA . PHE A 1 80 ? 12.054 -1.479 14.623 1.00 68.12 80 PHE A CA 1
ATOM 582 C C . PHE A 1 80 ? 12.532 -2.895 14.253 1.00 68.12 80 PHE A C 1
ATOM 584 O O . PHE A 1 80 ? 13.675 -3.073 13.821 1.00 68.12 80 PHE A O 1
ATOM 591 N N . GLN A 1 81 ? 11.696 -3.924 14.412 1.00 65.00 81 GLN A N 1
ATOM 592 C CA . GLN A 1 81 ? 12.083 -5.293 14.085 1.00 65.00 81 GLN A CA 1
ATOM 593 C C . GLN A 1 81 ? 12.074 -5.538 12.573 1.00 65.00 81 GLN A C 1
ATOM 595 O O . GLN A 1 81 ? 11.034 -5.558 11.916 1.00 65.00 81 GLN A O 1
ATOM 600 N N . LYS A 1 82 ? 13.260 -5.806 12.019 1.00 50.06 82 LYS A N 1
ATOM 601 C CA . LYS A 1 82 ? 13.447 -6.172 10.610 1.00 50.06 82 LYS A CA 1
ATOM 602 C C . LYS A 1 82 ? 13.023 -7.621 10.364 1.00 50.06 82 LYS A C 1
ATOM 604 O O . LYS A 1 82 ? 13.864 -8.515 10.298 1.00 50.06 82 LYS A O 1
ATOM 609 N N . ARG A 1 83 ? 11.727 -7.870 10.178 1.00 56.97 83 ARG A N 1
ATOM 610 C CA . ARG A 1 83 ? 11.260 -9.094 9.511 1.00 56.97 83 ARG A CA 1
ATOM 611 C C . ARG A 1 83 ? 10.997 -8.767 8.048 1.00 56.97 83 ARG A C 1
ATOM 613 O O . ARG A 1 83 ? 10.134 -7.952 7.744 1.00 56.97 83 ARG A O 1
ATOM 620 N N . ARG A 1 84 ? 11.754 -9.398 7.143 1.00 53.97 84 ARG A N 1
ATOM 621 C CA . ARG A 1 84 ? 11.401 -9.437 5.720 1.00 53.97 84 ARG A CA 1
ATOM 622 C C . ARG A 1 84 ? 10.096 -10.217 5.624 1.00 53.97 84 ARG A C 1
ATOM 624 O O . ARG A 1 84 ? 10.114 -11.441 5.699 1.00 53.97 84 ARG A O 1
ATOM 631 N N . GLN A 1 85 ? 8.976 -9.509 5.561 1.00 52.75 85 GLN A N 1
ATOM 632 C CA . GLN A 1 85 ? 7.719 -10.137 5.198 1.00 52.75 85 GLN A CA 1
ATOM 633 C C . GLN A 1 85 ? 7.777 -10.358 3.687 1.00 52.75 85 GLN A C 1
ATOM 635 O O . GLN A 1 85 ? 8.020 -9.437 2.916 1.00 52.75 85 GLN A O 1
ATOM 640 N N . THR A 1 86 ? 7.665 -11.610 3.262 1.00 45.00 86 THR A N 1
ATOM 641 C CA . THR A 1 86 ? 7.542 -11.978 1.844 1.00 45.00 86 THR A CA 1
ATOM 642 C C . THR A 1 86 ? 6.191 -11.558 1.261 1.00 45.00 86 THR A C 1
ATOM 644 O O . THR A 1 86 ? 6.013 -11.579 0.052 1.00 45.00 86 THR A O 1
ATOM 647 N N . GLU A 1 87 ? 5.274 -11.114 2.119 1.00 46.59 87 GLU A N 1
ATOM 648 C CA . GLU A 1 87 ? 3.945 -10.598 1.806 1.00 46.59 87 GLU A CA 1
ATOM 649 C C . GLU A 1 87 ? 3.892 -9.097 2.123 1.00 46.59 87 GLU A C 1
ATOM 651 O O . GLU A 1 87 ? 3.127 -8.641 2.964 1.00 46.59 87 GLU A O 1
ATOM 656 N N . CYS A 1 88 ? 4.760 -8.300 1.504 1.00 38.66 88 CYS A N 1
ATOM 657 C CA . CYS A 1 88 ? 4.606 -6.852 1.575 1.00 38.66 88 CYS A CA 1
ATOM 658 C C . CYS A 1 88 ? 3.775 -6.405 0.373 1.00 38.66 88 CYS A C 1
ATOM 660 O O . CYS A 1 88 ? 4.308 -6.216 -0.718 1.00 38.66 88 CYS A O 1
ATOM 662 N N . ALA A 1 89 ? 2.488 -6.163 0.580 1.00 40.97 89 ALA A N 1
ATOM 663 C CA . ALA A 1 89 ? 1.914 -4.947 0.037 1.00 40.97 89 ALA A CA 1
ATOM 664 C C . ALA A 1 89 ? 2.082 -3.904 1.146 1.00 40.97 89 ALA A C 1
ATOM 666 O O . ALA A 1 89 ? 1.635 -4.113 2.272 1.00 40.97 89 ALA A O 1
ATOM 667 N N . LEU A 1 90 ? 2.762 -2.789 0.875 1.00 46.34 90 LEU A N 1
ATOM 668 C CA . LEU A 1 90 ? 2.776 -1.640 1.787 1.00 46.34 90 LEU A CA 1
ATOM 669 C C . LEU A 1 90 ? 1.435 -0.917 1.649 1.00 46.34 90 LEU A C 1
ATOM 671 O O . LEU A 1 90 ? 1.326 0.189 1.134 1.00 46.34 90 LEU A O 1
ATOM 675 N N . LEU A 1 91 ? 0.392 -1.631 2.049 1.00 40.34 91 LEU A N 1
ATOM 676 C CA . LEU A 1 91 ? -0.943 -1.125 2.222 1.00 40.34 91 LEU A CA 1
ATOM 677 C C . LEU A 1 91 ? -0.975 -0.581 3.639 1.00 40.34 91 LEU A C 1
ATOM 679 O O . LEU A 1 91 ? -0.876 -1.329 4.612 1.00 40.34 91 LEU A O 1
ATOM 683 N N . PHE A 1 92 ? -0.994 0.743 3.738 1.00 47.72 92 PHE A N 1
ATOM 684 C CA . PHE A 1 92 ? -1.051 1.461 5.001 1.00 47.72 92 PHE A CA 1
ATOM 685 C C . PHE A 1 92 ? -2.347 1.165 5.730 1.00 47.72 92 PHE A C 1
ATOM 687 O O . PHE A 1 92 ? -3.278 1.948 5.642 1.00 47.72 92 PHE A O 1
ATOM 694 N N . VAL A 1 93 ? -2.425 0.061 6.463 1.00 46.16 93 VAL A N 1
ATOM 695 C CA . VAL A 1 93 ? -3.620 -0.219 7.246 1.00 46.16 93 VAL A CA 1
ATOM 696 C C . VAL A 1 93 ? -3.529 0.537 8.554 1.00 46.16 93 VAL A C 1
ATOM 698 O O . VAL A 1 93 ? -2.980 0.066 9.543 1.00 46.16 93 VAL A O 1
ATOM 701 N N . ILE A 1 94 ? -4.080 1.748 8.536 1.00 50.97 94 ILE A N 1
ATOM 702 C CA . ILE A 1 94 ? -4.365 2.514 9.743 1.00 50.97 94 ILE A CA 1
ATOM 703 C C . ILE A 1 94 ? -5.542 1.812 10.421 1.00 50.97 94 ILE A C 1
ATOM 705 O O . ILE A 1 94 ? -6.697 2.109 10.125 1.00 50.97 94 ILE A O 1
ATOM 709 N N . ARG A 1 95 ? -5.271 0.860 11.323 1.00 52.09 95 ARG A N 1
ATOM 710 C CA . ARG A 1 95 ? -6.316 0.374 12.231 1.00 52.09 95 ARG A CA 1
ATOM 711 C C . ARG A 1 95 ? -6.557 1.433 13.286 1.00 52.09 95 ARG A C 1
ATOM 713 O O . ARG A 1 95 ? -5.830 1.527 14.270 1.00 52.09 95 ARG A O 1
ATOM 720 N N . THR A 1 96 ? -7.595 2.230 13.085 1.00 48.31 96 THR A N 1
ATOM 721 C CA . THR A 1 96 ? -8.128 3.051 14.164 1.00 48.31 96 THR A CA 1
ATOM 722 C C . THR A 1 96 ? -9.002 2.159 15.042 1.00 48.31 96 THR A C 1
ATOM 724 O O . THR A 1 96 ? -10.023 1.668 14.568 1.00 48.31 96 THR A O 1
ATOM 727 N N . TYR A 1 97 ? -8.629 1.996 16.314 1.00 46.88 97 TYR A N 1
ATOM 728 C CA . TYR A 1 97 ? -9.545 1.622 17.400 1.00 46.88 97 TYR A CA 1
ATOM 729 C C . TYR A 1 97 ? -10.198 0.224 17.290 1.00 46.88 97 TYR A C 1
ATOM 731 O O . TYR A 1 97 ? -11.233 0.052 16.647 1.00 46.88 97 TYR A O 1
ATOM 739 N N . GLN A 1 98 ? -9.662 -0.789 17.987 1.00 51.44 98 GLN A N 1
ATOM 740 C CA . GLN A 1 98 ? -10.419 -2.026 18.215 1.00 51.44 98 GLN A CA 1
ATOM 741 C C . GLN A 1 98 ? -11.341 -1.862 19.444 1.00 51.44 98 GLN A C 1
ATOM 743 O O . GLN A 1 98 ? -10.865 -1.505 20.521 1.00 51.44 98 GLN A O 1
ATOM 748 N N . PRO A 1 99 ? -12.655 -2.159 19.339 1.00 46.03 99 PRO A N 1
ATOM 749 C CA . PRO A 1 99 ? -13.612 -2.034 20.449 1.00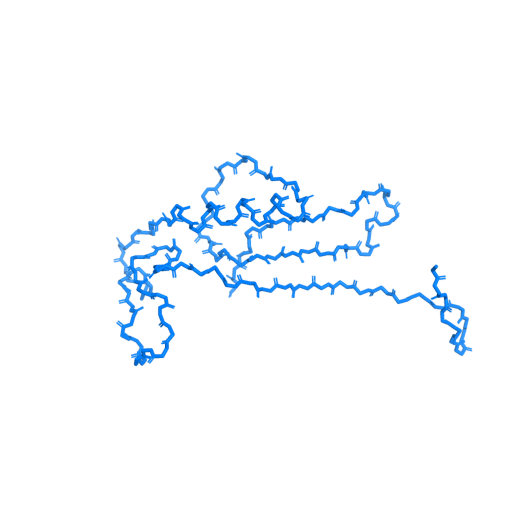 46.03 99 PRO A CA 1
ATOM 750 C C . PRO A 1 99 ? -13.185 -2.774 21.728 1.00 46.03 99 PRO A C 1
ATOM 752 O O . PRO A 1 99 ? -13.508 -2.355 22.837 1.00 46.03 99 PRO A O 1
ATOM 755 N N . HIS A 1 100 ? -12.448 -3.875 21.564 1.00 48.78 100 HIS A N 1
ATOM 756 C CA . HIS A 1 100 ? -12.002 -4.755 22.641 1.00 48.78 100 HIS A CA 1
ATOM 757 C C . HIS A 1 100 ? -10.901 -4.134 23.531 1.00 48.78 100 HIS A C 1
ATOM 759 O O . HIS A 1 100 ? -10.711 -4.566 24.669 1.00 48.78 100 HIS A O 1
ATOM 765 N N . ASP A 1 101 ? -10.211 -3.087 23.069 1.00 49.62 101 ASP A N 1
ATOM 766 C CA . ASP A 1 101 ? -9.100 -2.460 23.801 1.00 49.62 101 ASP A CA 1
ATOM 767 C C . ASP A 1 101 ? -9.559 -1.521 24.928 1.00 49.62 101 ASP A C 1
ATOM 769 O O . ASP A 1 101 ? -8.803 -1.247 25.864 1.00 49.62 101 ASP A O 1
ATOM 773 N N . ARG A 1 102 ? -10.836 -1.106 24.925 1.00 49.28 102 ARG A N 1
ATOM 774 C CA . ARG A 1 102 ? -11.413 -0.255 25.980 1.00 49.28 102 ARG A CA 1
ATOM 775 C C . ARG A 1 102 ? -11.508 -0.942 27.338 1.00 49.28 102 ARG A C 1
ATOM 777 O O . ARG A 1 102 ? -11.252 -0.306 28.356 1.00 49.28 102 ARG A O 1
ATOM 784 N N . HIS A 1 103 ? -11.827 -2.236 27.367 1.00 48.09 103 HIS A N 1
ATOM 785 C CA . HIS A 1 103 ? -11.886 -2.999 28.620 1.00 48.09 103 HIS A CA 1
ATOM 786 C C . HIS A 1 103 ? -10.501 -3.256 29.232 1.00 48.09 103 HIS A C 1
ATOM 788 O O . HIS A 1 103 ? -10.416 -3.624 30.400 1.00 48.09 103 HIS A O 1
ATOM 794 N N . ARG A 1 104 ? -9.419 -3.057 28.466 1.00 48.78 104 ARG A N 1
ATOM 795 C CA . ARG A 1 104 ? -8.036 -3.286 28.910 1.00 48.78 104 ARG A CA 1
ATOM 796 C C . ARG A 1 104 ? -7.256 -2.004 29.215 1.00 48.78 104 ARG A C 1
ATOM 798 O O . ARG A 1 104 ? -6.104 -2.099 29.622 1.00 48.78 104 ARG A O 1
ATOM 805 N N . GLY A 1 105 ? -7.859 -0.823 29.044 1.00 40.09 105 GLY A N 1
ATOM 806 C CA . GLY A 1 105 ? -7.180 0.458 29.275 1.00 40.09 105 GLY A CA 1
ATOM 807 C C . GLY A 1 105 ? -6.027 0.730 28.302 1.00 40.09 105 GLY A C 1
ATOM 808 O O . GLY A 1 105 ? -5.147 1.531 28.611 1.00 40.09 105 GLY A O 1
ATOM 809 N N . CYS A 1 106 ? -6.007 0.063 27.144 1.00 45.56 106 CYS A N 1
ATOM 810 C CA . CYS A 1 106 ? -4.977 0.284 26.137 1.00 45.56 106 CYS A CA 1
ATOM 811 C C . CYS A 1 106 ? -5.239 1.630 25.433 1.00 45.56 106 CYS A C 1
ATOM 813 O O . CYS A 1 106 ? -6.366 1.867 24.984 1.00 45.56 106 CYS A O 1
ATOM 815 N N . PRO A 1 107 ? -4.242 2.533 25.351 1.00 45.97 107 PRO A N 1
ATOM 816 C CA . PRO A 1 107 ? -4.398 3.783 24.618 1.00 45.97 107 PRO A CA 1
ATOM 817 C C . PRO A 1 107 ? -4.671 3.484 23.136 1.00 45.97 107 PRO A C 1
ATOM 819 O O . PRO A 1 107 ? -4.176 2.478 22.624 1.00 45.97 107 PRO A O 1
ATOM 822 N N . PRO A 1 108 ? -5.442 4.331 22.430 1.00 51.09 108 PRO A N 1
ATOM 823 C CA . PRO A 1 108 ? -5.657 4.168 20.999 1.00 51.09 108 PRO A CA 1
ATOM 824 C C . PRO A 1 108 ? -4.313 4.306 20.277 1.00 51.09 108 PRO A C 1
ATOM 826 O O . PRO A 1 108 ? -3.799 5.411 20.121 1.00 51.09 108 PRO A O 1
ATOM 829 N N . SER A 1 109 ? -3.728 3.186 19.865 1.00 48.22 109 SER A N 1
ATOM 830 C CA . SER A 1 109 ? -2.505 3.168 19.074 1.00 48.22 109 SER A CA 1
ATOM 831 C C . SER A 1 109 ? -2.864 3.029 17.601 1.00 48.22 109 SER A C 1
ATOM 833 O O . SER A 1 109 ? -3.595 2.126 17.190 1.00 48.22 109 SER A O 1
ATOM 835 N N . ILE A 1 110 ? -2.361 3.954 16.784 1.00 54.00 110 ILE A N 1
ATOM 836 C CA . ILE A 1 110 ? -2.349 3.763 15.338 1.00 54.00 110 ILE A CA 1
ATOM 837 C C . ILE A 1 110 ? -1.232 2.764 15.066 1.00 54.00 110 ILE A C 1
ATOM 839 O O . ILE A 1 110 ? -0.053 3.068 15.242 1.00 54.00 110 ILE A O 1
ATOM 843 N N . ILE A 1 111 ? -1.614 1.550 14.685 1.00 53.19 111 ILE A N 1
ATOM 844 C CA . ILE A 1 111 ? -0.666 0.510 14.301 1.00 53.19 111 ILE A CA 1
ATOM 845 C C . ILE A 1 111 ? -0.542 0.558 12.786 1.00 53.19 111 ILE A C 1
ATOM 847 O O . ILE A 1 111 ? -1.486 0.221 12.077 1.00 53.19 111 ILE A O 1
ATOM 851 N N . VAL A 1 112 ? 0.630 0.958 12.297 1.00 49.56 112 VAL A N 1
ATOM 852 C CA . VAL A 1 112 ? 1.005 0.766 10.896 1.00 49.56 112 VAL A CA 1
ATOM 853 C C . VAL A 1 112 ? 1.562 -0.647 10.779 1.00 49.56 112 VAL A C 1
ATOM 855 O O . VAL A 1 112 ? 2.734 -0.893 11.064 1.00 49.56 112 VAL A O 1
ATOM 858 N N . ALA A 1 113 ? 0.705 -1.594 10.412 1.00 42.66 113 ALA A N 1
ATOM 859 C CA . ALA A 1 113 ? 1.130 -2.954 10.113 1.00 42.66 113 ALA A CA 1
ATOM 860 C C . ALA A 1 113 ? 1.240 -3.138 8.592 1.00 42.66 113 ALA A C 1
ATOM 862 O O . ALA A 1 113 ? 0.315 -2.745 7.878 1.00 42.66 113 ALA A O 1
ATOM 863 N N . PRO A 1 114 ? 2.320 -3.755 8.076 1.00 41.00 114 PRO A N 1
ATOM 864 C CA . PRO A 1 114 ? 2.279 -4.327 6.736 1.00 41.00 114 PRO A CA 1
ATOM 865 C C . PRO A 1 114 ? 1.179 -5.395 6.722 1.00 41.00 114 PRO A C 1
ATOM 867 O O . PRO A 1 114 ? 1.213 -6.326 7.530 1.00 41.00 114 PRO A O 1
ATOM 870 N N . GLN A 1 115 ? 0.164 -5.229 5.874 1.00 37.75 115 GLN A N 1
ATOM 871 C CA . GLN A 1 115 ? -0.828 -6.276 5.676 1.00 37.75 115 GLN A CA 1
ATOM 872 C C . GLN A 1 115 ? -0.348 -7.277 4.630 1.00 37.75 115 GLN A C 1
ATOM 874 O O . GLN A 1 115 ? 0.068 -6.923 3.526 1.00 37.75 115 GLN A O 1
ATOM 879 N N . THR A 1 116 ? -0.497 -8.542 4.995 1.00 30.47 116 THR A N 1
ATOM 880 C CA . THR A 1 116 ? -0.503 -9.696 4.109 1.00 30.47 116 THR A CA 1
ATOM 881 C C . THR A 1 116 ? -1.762 -9.618 3.245 1.00 30.47 116 THR A C 1
ATOM 883 O O . THR A 1 116 ? -2.865 -9.868 3.739 1.00 30.47 116 THR A O 1
ATOM 886 N N . ALA A 1 117 ? -1.632 -9.203 1.983 1.00 30.00 117 ALA A N 1
ATOM 887 C CA . ALA A 1 117 ? -2.716 -9.381 1.022 1.00 30.00 117 ALA A CA 1
ATOM 888 C C . ALA A 1 117 ? -2.927 -10.894 0.841 1.00 30.00 117 ALA A C 1
ATOM 890 O O . ALA A 1 117 ? -1.970 -11.608 0.544 1.00 30.00 117 ALA A O 1
ATOM 891 N N . THR A 1 118 ? -4.146 -11.358 1.120 1.00 29.53 118 THR A N 1
ATOM 892 C CA . THR A 1 118 ? -4.578 -12.745 0.879 1.00 29.53 118 THR A CA 1
ATOM 893 C C . THR A 1 118 ? -4.818 -12.989 -0.601 1.00 29.53 118 THR A C 1
ATOM 895 O O . THR A 1 118 ? -5.127 -12.007 -1.315 1.00 29.53 118 THR A O 1
#

Nearest PDB structures (foldseek):
  3h0m-assembly6_Q  TM=9.831E-01  e=2.365E-04  Aquifex aeolicus
  2df4-assembly1_B  TM=9.544E-01  e=9.528E-04  Staphylococcus aureus
  4wj3-assembly2_H  TM=7.639E-01  e=5.494E-05  Pseudomonas aeruginosa PAO1
  3ip4-assembly1_B  TM=9.563E-01  e=1.088E-03  Staphylococcus aureus subsp. aureus Mu50

pLDDT: mean 71.33, std 18.32, range [29.53, 93.0]

Solvent-accessible surface area (backbone atoms only — not comparable to full-atom values): 7681 Å² total; per-residue (Å²): 134,84,68,43,82,50,102,90,45,80,42,77,92,83,80,66,55,81,47,81,53,84,77,93,53,71,40,39,60,46,37,88,27,54,57,72,84,89,67,64,89,84,67,62,60,43,59,55,75,66,64,42,89,91,59,76,74,50,75,39,64,68,61,54,50,56,47,52,50,50,32,57,76,63,70,27,70,81,80,85,75,88,69,87,61,92,50,68,43,81,38,48,34,46,43,49,55,64,83,75,37,66,85,69,73,55,74,85,58,37,43,72,46,72,40,66,77,129

Secondary structure (DSSP, 8-state):
---EEETTEEE-----B--------SB-SSSS-B--TTPPTTSS--TTTTT-TT------HHHHHHHHHHHHHTTPPPP------S--EEEEEEEB--GGGGGGT-----EEEEE---